Protein AF-A0A9D5JIX3-F1 (afdb_monomer_lite)

Secondary structure (DSSP, 8-state):
------PPPHHHHHHHHHHHHTT--HHHHHHHH---HHHHHHHHHHHTTTS--S-SS---------TTSSTTTT---

Sequence (77 aa):
MSKLGKGVDNYYIRSSLRLYLEGMSFRGIERVVVVSHVSVMNWVKKYGKDLKPLHTGEENPIKAVEVDELHSYFKTK

Foldseek 3Di:
DDPPPPDPPVVLLVQLVVCVVVVDQLVRSCVVSVDHSVVSVVSCVVVVVVVDDPPPDDPDPPPPPPPPVVVVVVPDD

Structure (mmCIF, N/CA/C/O backbone):
data_AF-A0A9D5JIX3-F1
#
_entry.id   AF-A0A9D5JIX3-F1
#
loop_
_atom_site.group_PDB
_atom_site.id
_atom_site.type_symbol
_atom_site.label_atom_id
_atom_site.label_alt_id
_atom_site.label_comp_id
_atom_site.label_asym_id
_atom_site.label_entity_id
_atom_site.label_seq_id
_atom_site.pdbx_PDB_ins_code
_atom_site.Cartn_x
_atom_site.Cartn_y
_atom_site.Cartn_z
_atom_site.occupancy
_atom_site.B_iso_or_equiv
_atom_site.auth_seq_id
_atom_site.auth_comp_id
_atom_site.auth_asym_id
_atom_site.auth_atom_id
_atom_site.pdbx_PDB_model_num
ATOM 1 N N . MET A 1 1 ? 16.662 7.481 -27.805 1.00 33.25 1 MET A N 1
ATOM 2 C CA . MET A 1 1 ? 16.763 6.248 -26.993 1.00 33.25 1 MET A CA 1
ATOM 3 C C . MET A 1 1 ? 16.238 6.551 -25.594 1.00 33.25 1 MET A C 1
ATOM 5 O O . MET A 1 1 ? 16.996 6.950 -24.717 1.00 33.25 1 MET A O 1
ATOM 9 N N . SER A 1 2 ? 14.920 6.503 -25.411 1.00 35.81 2 SER A N 1
ATOM 10 C CA . SER A 1 2 ? 14.252 6.808 -24.141 1.00 35.81 2 SER A CA 1
ATOM 11 C C . SER A 1 2 ? 14.619 5.744 -23.109 1.00 35.81 2 SER A C 1
ATOM 13 O O . SER A 1 2 ? 14.486 4.552 -23.377 1.00 35.81 2 SER A O 1
ATOM 15 N N . LYS A 1 3 ? 15.098 6.171 -21.935 1.00 38.06 3 LYS A N 1
ATOM 16 C CA . LYS A 1 3 ? 15.333 5.300 -20.779 1.00 38.06 3 LYS A CA 1
ATOM 17 C C . LYS A 1 3 ? 14.008 4.625 -20.422 1.00 38.06 3 LYS A C 1
ATOM 19 O O . LYS A 1 3 ? 13.188 5.219 -19.728 1.00 38.06 3 LYS A O 1
ATOM 24 N N . LEU A 1 4 ? 13.798 3.400 -20.902 1.00 46.69 4 LEU A N 1
ATOM 25 C CA . LEU A 1 4 ? 12.748 2.514 -20.420 1.00 46.69 4 LEU A CA 1
ATOM 26 C C . LEU A 1 4 ? 13.180 2.099 -19.013 1.00 46.69 4 LEU A C 1
ATOM 28 O O . LEU A 1 4 ? 13.804 1.059 -18.805 1.00 46.69 4 LEU A O 1
ATOM 32 N N . GLY A 1 5 ? 12.969 3.005 -18.055 1.00 45.19 5 GLY A N 1
ATOM 33 C CA . GLY A 1 5 ? 13.079 2.676 -16.649 1.00 45.19 5 GLY A CA 1
ATOM 34 C C . GLY A 1 5 ? 12.255 1.416 -16.459 1.00 45.19 5 GLY A C 1
ATOM 35 O O . GLY A 1 5 ? 11.090 1.389 -16.849 1.00 45.19 5 GLY A O 1
ATOM 36 N N . LYS A 1 6 ? 12.882 0.359 -15.943 1.00 54.00 6 LYS A N 1
ATOM 37 C CA . LYS A 1 6 ? 12.216 -0.883 -15.548 1.00 54.00 6 LYS A CA 1
ATOM 38 C C . LYS A 1 6 ? 11.307 -0.572 -14.353 1.00 54.00 6 LYS A C 1
ATOM 40 O O . LYS A 1 6 ? 11.584 -0.959 -13.224 1.00 54.00 6 LYS A O 1
ATOM 45 N N . GLY A 1 7 ? 10.290 0.251 -14.579 1.00 59.22 7 GLY A N 1
ATOM 46 C CA . GLY A 1 7 ? 9.200 0.482 -13.663 1.00 59.22 7 GLY A CA 1
ATOM 47 C C . GLY A 1 7 ? 8.327 -0.748 -13.746 1.00 59.22 7 GLY A C 1
ATOM 48 O O . GLY A 1 7 ? 7.976 -1.182 -14.840 1.00 59.22 7 GLY A O 1
ATOM 49 N N . VAL A 1 8 ? 8.039 -1.343 -12.595 1.00 65.62 8 VAL A N 1
ATOM 50 C CA . VAL A 1 8 ? 7.022 -2.385 -12.499 1.00 65.62 8 VAL A CA 1
ATOM 51 C C . VAL A 1 8 ? 5.779 -1.918 -13.256 1.00 65.62 8 VAL A C 1
ATOM 53 O O . VAL A 1 8 ? 5.377 -0.762 -13.095 1.00 65.62 8 VAL A O 1
ATOM 56 N N . ASP A 1 9 ? 5.222 -2.788 -14.103 1.00 81.25 9 ASP A N 1
ATOM 57 C CA . ASP A 1 9 ? 4.055 -2.445 -14.913 1.00 81.25 9 ASP A CA 1
ATOM 58 C C . ASP A 1 9 ? 2.953 -1.880 -14.005 1.00 81.25 9 ASP A C 1
ATOM 60 O O . ASP A 1 9 ? 2.651 -2.430 -12.939 1.00 81.25 9 ASP A O 1
ATOM 64 N N . ASN A 1 10 ? 2.356 -0.767 -14.429 1.00 83.56 10 ASN A N 1
ATOM 65 C CA . ASN A 1 10 ? 1.249 -0.118 -13.734 1.00 83.56 10 ASN A CA 1
ATOM 66 C C . ASN A 1 10 ? 0.086 -1.104 -13.510 1.00 83.56 10 ASN A C 1
ATOM 68 O O . ASN A 1 10 ? -0.641 -0.997 -12.521 1.00 83.56 10 ASN A O 1
ATOM 72 N N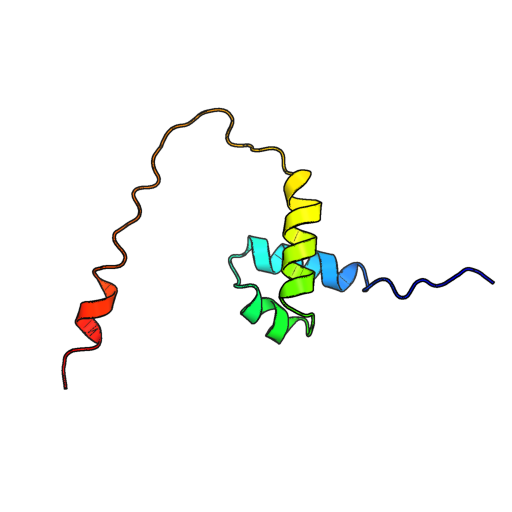 . TYR A 1 11 ? -0.036 -2.118 -14.373 1.00 87.44 11 TYR A N 1
ATOM 73 C CA . TYR A 1 11 ? -0.939 -3.248 -14.187 1.00 87.44 11 TYR A CA 1
ATOM 74 C C . TYR A 1 11 ? -0.761 -3.952 -12.831 1.00 87.44 11 TYR A C 1
ATOM 76 O O . TYR A 1 11 ? -1.742 -4.158 -12.112 1.00 87.44 11 TYR A O 1
ATOM 84 N N . TYR A 1 12 ? 0.476 -4.275 -12.442 1.00 89.69 12 TYR A N 1
ATOM 85 C CA . TYR A 1 12 ? 0.754 -4.964 -11.180 1.00 89.69 12 TYR A CA 1
ATOM 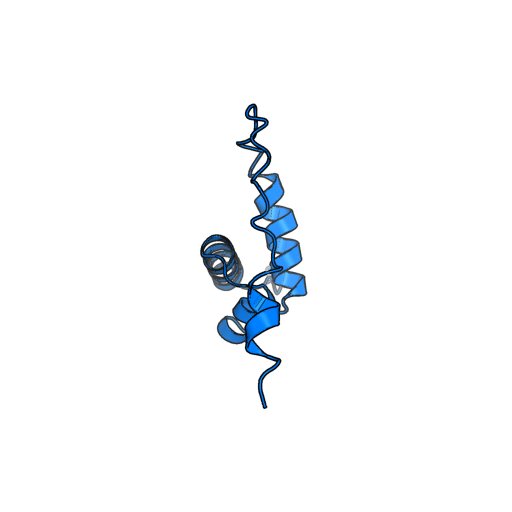86 C C . TYR A 1 12 ? 0.475 -4.064 -9.979 1.00 89.69 12 TYR A C 1
ATOM 88 O O . TYR A 1 12 ? -0.112 -4.515 -9.000 1.00 89.69 12 TYR A O 1
ATOM 96 N N . ILE A 1 13 ? 0.809 -2.775 -10.079 1.00 89.25 13 ILE A N 1
ATOM 97 C CA . ILE A 1 13 ? 0.532 -1.796 -9.020 1.00 89.25 13 ILE A CA 1
ATOM 98 C C . ILE A 1 13 ? -0.979 -1.699 -8.776 1.00 89.25 13 ILE A C 1
ATOM 100 O O . ILE A 1 13 ? -1.432 -1.845 -7.642 1.00 89.25 13 ILE A O 1
ATOM 104 N N . ARG A 1 14 ? -1.774 -1.509 -9.836 1.00 90.56 14 ARG A N 1
ATOM 105 C CA . ARG A 1 14 ? -3.241 -1.412 -9.741 1.00 90.56 14 ARG A CA 1
ATOM 106 C C . ARG A 1 14 ? -3.870 -2.697 -9.214 1.00 90.56 14 ARG A C 1
ATOM 108 O O . ARG A 1 14 ? -4.729 -2.633 -8.339 1.00 90.56 14 ARG A O 1
ATOM 115 N N . SER A 1 15 ? -3.420 -3.846 -9.712 1.00 91.50 15 SER A N 1
ATOM 116 C CA . SER A 1 15 ? -3.933 -5.153 -9.292 1.00 91.50 15 SER A CA 1
ATOM 117 C C . SER A 1 15 ? -3.629 -5.424 -7.817 1.00 91.50 15 SER A C 1
ATOM 119 O O . SER A 1 15 ? -4.526 -5.792 -7.063 1.00 91.50 15 SER A O 1
ATOM 121 N N . SER A 1 16 ? -2.397 -5.165 -7.366 1.00 92.19 16 SER A N 1
ATOM 122 C CA . SER A 1 16 ? -2.020 -5.320 -5.957 1.00 92.19 16 SER A CA 1
ATOM 123 C C . SER A 1 16 ? -2.781 -4.370 -5.032 1.00 92.19 16 SER A C 1
ATOM 125 O O . SER A 1 16 ? -3.202 -4.785 -3.956 1.00 92.19 16 SER A O 1
ATOM 127 N N . LEU A 1 17 ? -2.987 -3.111 -5.434 1.00 91.06 17 LEU A N 1
ATOM 12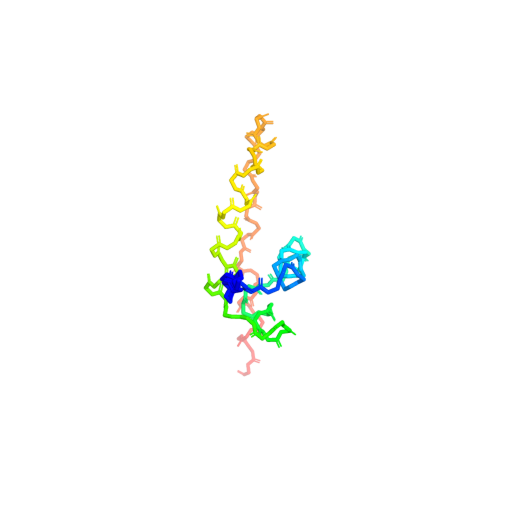8 C CA . LEU A 1 17 ? -3.763 -2.154 -4.639 1.00 91.06 17 LEU A CA 1
ATOM 129 C C . LEU A 1 17 ? -5.239 -2.554 -4.540 1.00 91.06 17 LEU A C 1
ATOM 131 O O . LEU A 1 17 ? -5.821 -2.443 -3.465 1.00 91.06 17 LEU A O 1
ATOM 135 N N . ARG A 1 18 ? -5.835 -3.063 -5.625 1.00 91.56 18 ARG A N 1
ATOM 136 C CA . ARG A 1 18 ? -7.210 -3.573 -5.604 1.00 91.56 18 ARG A CA 1
ATOM 137 C C . ARG A 1 18 ? -7.364 -4.737 -4.626 1.00 91.56 18 ARG A C 1
ATOM 139 O O . ARG A 1 18 ? -8.231 -4.681 -3.765 1.00 91.56 18 ARG A O 1
ATOM 146 N N . LEU A 1 19 ? -6.489 -5.739 -4.714 1.00 91.44 19 LEU A N 1
ATOM 147 C CA . LEU A 1 19 ? -6.519 -6.894 -3.810 1.00 91.44 19 LEU A CA 1
ATOM 148 C C . LEU A 1 19 ? -6.320 -6.481 -2.343 1.00 91.44 19 LEU A C 1
ATOM 150 O O . LEU A 1 19 ? -6.930 -7.057 -1.446 1.00 91.44 19 LEU A O 1
ATOM 154 N N . TYR A 1 20 ? -5.491 -5.463 -2.093 1.00 91.62 20 TYR A N 1
ATOM 155 C CA . TYR A 1 20 ? -5.325 -4.891 -0.758 1.00 91.62 20 TYR A CA 1
ATOM 156 C C . TYR A 1 20 ? -6.624 -4.260 -0.234 1.00 91.62 20 TYR A C 1
ATOM 158 O O . TYR A 1 20 ? -6.994 -4.502 0.913 1.00 91.62 20 TYR A O 1
ATOM 166 N N . LEU A 1 21 ? -7.342 -3.501 -1.069 1.00 88.06 21 LEU A N 1
ATOM 167 C CA . LEU A 1 21 ? -8.642 -2.917 -0.712 1.00 88.06 21 LEU A CA 1
ATOM 168 C C . LEU A 1 21 ? -9.737 -3.977 -0.512 1.00 88.06 21 LEU A C 1
ATOM 170 O O . LEU A 1 21 ? -10.629 -3.776 0.305 1.00 88.06 21 LEU A O 1
ATOM 174 N N . GLU A 1 22 ? -9.650 -5.114 -1.205 1.00 89.31 22 GLU A N 1
ATOM 175 C CA . GLU A 1 22 ? -10.528 -6.281 -1.015 1.00 89.31 22 GLU A CA 1
ATOM 176 C C . GLU A 1 22 ? -10.215 -7.065 0.284 1.00 89.31 22 GLU A C 1
ATOM 178 O O . GLU A 1 22 ? -10.895 -8.040 0.597 1.00 89.31 22 GLU A O 1
ATOM 183 N N . GLY A 1 23 ? -9.211 -6.644 1.066 1.00 85.81 23 GLY A N 1
ATOM 184 C CA . GLY A 1 23 ? -8.858 -7.243 2.359 1.00 85.81 23 GLY A CA 1
ATOM 185 C C . GLY A 1 23 ? -7.815 -8.360 2.284 1.00 85.81 23 GLY A C 1
ATOM 186 O O . GLY A 1 23 ? -7.570 -9.054 3.275 1.00 85.81 23 GLY A O 1
ATOM 187 N N . MET A 1 24 ? -7.163 -8.555 1.135 1.00 90.31 24 MET A N 1
ATOM 188 C CA . MET A 1 24 ? -6.119 -9.566 0.998 1.00 90.31 24 MET A CA 1
ATOM 189 C C . MET A 1 24 ? -4.832 -9.137 1.719 1.00 90.31 24 MET A C 1
ATOM 191 O O . MET A 1 24 ? -4.330 -8.026 1.549 1.00 90.31 24 MET A O 1
ATOM 195 N N . SER A 1 25 ? -4.238 -10.053 2.492 1.00 90.62 25 SER A N 1
ATOM 196 C CA . SER A 1 25 ? -2.940 -9.802 3.132 1.00 90.62 25 SER A CA 1
ATOM 197 C C . SER A 1 25 ? -1.830 -9.575 2.096 1.00 90.62 25 SER A C 1
ATOM 199 O O . SER A 1 25 ? -1.833 -10.189 1.028 1.00 90.62 25 SER A O 1
ATOM 201 N N . PHE A 1 26 ? -0.808 -8.777 2.428 1.00 90.88 26 PHE A N 1
ATOM 202 C CA . PHE A 1 26 ? 0.314 -8.508 1.512 1.00 90.88 26 PHE A CA 1
ATOM 203 C C . PHE A 1 26 ? 1.016 -9.781 1.011 1.00 90.88 26 PHE A C 1
ATOM 205 O O . PHE A 1 26 ? 1.424 -9.848 -0.145 1.00 90.88 26 PHE A O 1
ATOM 212 N N . ARG A 1 27 ? 1.112 -10.814 1.859 1.00 87.94 27 ARG A N 1
ATOM 213 C CA . ARG A 1 27 ? 1.659 -12.130 1.484 1.00 87.94 27 ARG A CA 1
ATOM 214 C C . ARG A 1 27 ? 0.713 -12.927 0.583 1.00 87.94 27 ARG A C 1
ATOM 216 O O . ARG A 1 27 ? 1.169 -13.764 -0.186 1.00 87.94 27 ARG A O 1
ATOM 223 N N . GLY A 1 28 ? -0.600 -12.731 0.698 1.00 90.50 28 GLY A N 1
ATOM 224 C CA . GLY A 1 28 ? -1.574 -13.288 -0.245 1.00 90.50 28 GLY A CA 1
ATOM 225 C C . GLY A 1 28 ? -1.395 -12.672 -1.630 1.00 90.50 28 GLY A C 1
ATOM 226 O O . GLY A 1 28 ? -1.234 -13.392 -2.609 1.00 90.50 28 GLY A O 1
ATOM 227 N N . ILE A 1 29 ? -1.289 -11.344 -1.679 1.00 92.19 29 ILE A N 1
ATOM 228 C CA . ILE A 1 29 ? -1.079 -10.584 -2.917 1.00 92.19 29 ILE A CA 1
ATOM 229 C C . ILE A 1 29 ? 0.238 -10.981 -3.591 1.00 92.19 29 ILE A C 1
ATOM 231 O O . ILE A 1 29 ? 0.267 -11.184 -4.800 1.00 92.19 29 ILE A O 1
ATOM 235 N N . GLU A 1 30 ? 1.313 -11.152 -2.819 1.00 90.56 30 GLU A N 1
ATOM 236 C CA . GLU A 1 30 ? 2.608 -11.621 -3.329 1.00 90.56 30 GLU A CA 1
ATOM 237 C C . GLU A 1 30 ? 2.509 -12.982 -4.027 1.00 90.56 30 GLU A C 1
ATOM 239 O O . GLU A 1 30 ? 3.118 -13.172 -5.075 1.00 90.56 30 GLU A O 1
ATOM 244 N N . ARG A 1 31 ? 1.692 -13.908 -3.510 1.00 91.19 31 ARG A N 1
ATOM 245 C CA . ARG A 1 31 ? 1.477 -15.222 -4.142 1.00 91.19 31 ARG A CA 1
ATOM 246 C C . ARG A 1 31 ? 0.656 -15.142 -5.428 1.00 91.19 31 ARG A C 1
ATOM 248 O O . ARG A 1 31 ? 0.877 -15.947 -6.323 1.00 91.19 31 ARG A O 1
ATOM 255 N N . VAL A 1 32 ? -0.279 -14.196 -5.514 1.00 89.31 32 VAL A N 1
ATOM 256 C CA . VAL A 1 32 ? -1.161 -14.026 -6.682 1.00 89.31 32 VAL A CA 1
ATOM 257 C C . VAL A 1 32 ? -0.463 -13.260 -7.807 1.00 89.31 32 VAL A C 1
ATOM 259 O O . VAL A 1 32 ? -0.570 -13.626 -8.972 1.00 89.31 32 VAL A O 1
ATOM 262 N N . VAL A 1 33 ? 0.243 -12.183 -7.460 1.00 85.00 33 VAL A N 1
ATOM 263 C CA . VAL A 1 33 ? 0.778 -11.197 -8.412 1.00 85.00 33 VAL A CA 1
ATOM 264 C C . VAL A 1 33 ? 2.289 -11.386 -8.644 1.00 85.00 33 VAL A C 1
ATOM 266 O O . VAL A 1 33 ? 2.850 -10.789 -9.556 1.00 85.00 33 VAL A O 1
ATOM 269 N N . VAL A 1 34 ? 2.955 -12.235 -7.846 1.00 85.62 34 VAL A N 1
ATOM 270 C CA . VAL A 1 34 ? 4.409 -12.516 -7.897 1.00 85.62 34 VAL A CA 1
ATOM 271 C C . VAL A 1 34 ? 5.252 -11.243 -7.725 1.00 85.62 34 VAL A C 1
ATOM 273 O O . VAL A 1 34 ? 6.332 -11.069 -8.284 1.00 85.62 34 VAL A O 1
ATOM 276 N N . VAL A 1 35 ? 4.738 -10.319 -6.916 1.00 85.88 35 VAL A N 1
ATOM 277 C CA . VAL A 1 35 ? 5.407 -9.078 -6.522 1.00 85.88 35 VAL A CA 1
ATOM 278 C C . VAL A 1 35 ? 5.702 -9.147 -5.036 1.00 85.88 35 VAL A C 1
ATOM 280 O O . VAL A 1 35 ? 4.829 -9.519 -4.258 1.00 85.88 35 VAL A O 1
ATOM 283 N N . SER A 1 36 ? 6.900 -8.726 -4.623 1.00 89.75 36 SER A N 1
ATOM 284 C CA . SER A 1 36 ? 7.263 -8.753 -3.207 1.00 89.75 36 SER A CA 1
ATOM 285 C C . SER A 1 36 ? 6.252 -7.994 -2.346 1.00 89.75 36 SER A C 1
ATOM 287 O O . SER A 1 36 ? 5.904 -6.846 -2.642 1.00 89.75 36 SER A O 1
ATOM 289 N N . HIS A 1 37 ? 5.835 -8.596 -1.231 1.00 86.00 37 HIS A N 1
ATOM 290 C CA . HIS A 1 37 ? 4.930 -7.959 -0.269 1.00 86.00 37 HIS A CA 1
ATOM 291 C C . HIS A 1 37 ? 5.464 -6.602 0.233 1.00 86.00 37 HIS A C 1
ATOM 293 O O . HIS A 1 37 ? 4.680 -5.713 0.567 1.00 86.00 37 HIS A O 1
ATOM 299 N N . VAL A 1 38 ? 6.789 -6.404 0.235 1.00 89.56 38 VAL A N 1
ATOM 300 C CA . VAL A 1 38 ? 7.440 -5.128 0.575 1.00 89.56 38 VAL A CA 1
ATOM 301 C C . VAL A 1 38 ? 7.142 -4.051 -0.475 1.00 89.56 38 VAL A C 1
ATOM 303 O O . VAL A 1 38 ? 6.846 -2.908 -0.125 1.00 89.56 38 VAL A O 1
ATOM 306 N N . SER A 1 39 ? 7.165 -4.402 -1.764 1.00 91.00 39 SER A N 1
ATOM 307 C CA . SER A 1 39 ? 6.802 -3.491 -2.858 1.00 91.00 39 SER A CA 1
ATOM 308 C C . SER A 1 39 ? 5.333 -3.084 -2.773 1.00 91.00 39 SER A C 1
ATOM 310 O O . SER A 1 39 ? 5.029 -1.895 -2.864 1.00 91.00 39 SER A O 1
ATOM 312 N N . VAL A 1 40 ? 4.440 -4.043 -2.501 1.00 90.38 40 VAL A N 1
ATOM 313 C CA . VAL A 1 40 ? 3.008 -3.776 -2.293 1.00 90.38 40 VAL A CA 1
ATOM 314 C C . VAL A 1 40 ? 2.797 -2.842 -1.099 1.00 90.38 40 V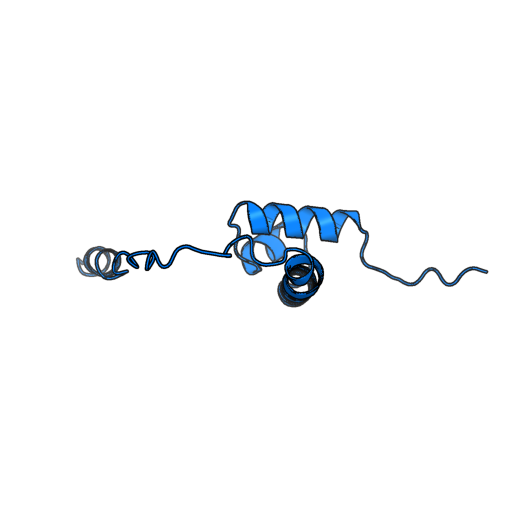AL A C 1
ATOM 316 O O . VAL A 1 40 ? 2.080 -1.851 -1.219 1.00 90.38 40 VAL A O 1
ATOM 319 N N . MET A 1 41 ? 3.477 -3.086 0.025 1.00 89.75 41 MET A N 1
ATOM 320 C CA . MET A 1 41 ? 3.414 -2.216 1.203 1.00 89.75 41 MET A CA 1
ATOM 321 C C . MET A 1 41 ? 3.887 -0.790 0.891 1.00 89.75 41 MET A C 1
ATOM 323 O O . MET A 1 41 ? 3.260 0.179 1.320 1.00 89.75 41 MET A O 1
ATOM 327 N N . ASN A 1 42 ? 4.975 -0.643 0.133 1.00 90.25 42 ASN A N 1
ATOM 328 C CA . ASN A 1 42 ? 5.477 0.668 -0.273 1.00 90.25 42 ASN A CA 1
ATOM 329 C C . ASN A 1 42 ? 4.492 1.399 -1.194 1.00 90.25 42 ASN A C 1
ATOM 331 O O . ASN A 1 42 ? 4.327 2.610 -1.057 1.00 90.25 42 ASN A O 1
ATOM 335 N N . TRP A 1 43 ? 3.798 0.691 -2.088 1.00 90.19 43 TRP A N 1
ATOM 336 C CA . TRP A 1 43 ? 2.740 1.285 -2.907 1.00 90.19 43 TRP A CA 1
ATOM 337 C C . TRP A 1 43 ? 1.533 1.689 -2.076 1.00 90.19 43 TRP A C 1
ATOM 339 O O . TRP A 1 43 ? 1.076 2.817 -2.215 1.00 90.19 43 TRP A O 1
ATOM 349 N N . VAL A 1 44 ? 1.067 0.844 -1.158 1.00 87.81 44 VAL A N 1
ATOM 350 C CA . VAL A 1 44 ? -0.018 1.209 -0.236 1.00 87.81 44 VAL A CA 1
ATOM 351 C C . VAL A 1 44 ? 0.356 2.443 0.584 1.00 87.81 44 VAL A C 1
ATOM 353 O O . VAL A 1 44 ? -0.441 3.364 0.691 1.00 87.81 44 VAL A O 1
ATOM 356 N N . LYS A 1 45 ? 1.590 2.539 1.088 1.00 86.75 45 LYS A N 1
ATOM 357 C CA . LYS A 1 45 ? 2.071 3.740 1.796 1.00 86.75 45 LYS A CA 1
ATOM 358 C C . LYS A 1 45 ? 2.197 4.971 0.896 1.00 86.75 45 LYS A C 1
ATOM 360 O O . LYS A 1 45 ? 2.103 6.088 1.394 1.00 86.75 45 LYS A O 1
ATOM 365 N N . LYS A 1 46 ? 2.476 4.786 -0.395 1.00 87.50 46 LYS A N 1
ATOM 366 C CA . LYS A 1 46 ? 2.629 5.873 -1.368 1.00 87.50 46 LYS A CA 1
ATOM 367 C C . LYS A 1 46 ? 1.268 6.408 -1.813 1.00 87.50 46 LYS A C 1
ATOM 369 O O . LYS A 1 46 ? 1.012 7.588 -1.644 1.00 87.50 46 LYS A O 1
ATOM 374 N N . TYR A 1 47 ? 0.407 5.534 -2.325 1.00 83.94 47 TYR A N 1
ATOM 375 C CA . TYR A 1 47 ? -0.914 5.879 -2.861 1.00 83.94 47 TYR A CA 1
ATOM 376 C C . TYR A 1 47 ? -1.977 6.031 -1.767 1.00 83.94 47 TYR A C 1
ATOM 378 O O . TYR A 1 47 ? -2.947 6.759 -1.936 1.00 83.94 47 TYR A O 1
ATOM 386 N N . GLY A 1 48 ? -1.786 5.391 -0.613 1.00 73.56 48 GLY A N 1
ATOM 387 C CA . GLY A 1 48 ? -2.662 5.543 0.547 1.00 73.56 48 GLY A CA 1
ATOM 388 C C . GLY A 1 48 ? -2.492 6.869 1.288 1.00 73.56 48 GLY A C 1
ATOM 389 O O . GLY A 1 48 ? -3.360 7.220 2.069 1.00 73.56 48 GLY A O 1
ATOM 390 N N . LYS A 1 49 ? -1.418 7.634 1.043 1.00 67.00 49 LYS A N 1
ATOM 391 C CA . LYS A 1 49 ? -1.282 9.007 1.570 1.00 67.00 49 LYS A CA 1
ATOM 392 C C . LYS A 1 49 ? -2.123 10.022 0.796 1.00 67.00 49 LYS A C 1
ATOM 394 O O . LYS A 1 49 ? -2.537 11.020 1.378 1.00 67.00 49 LYS A O 1
ATOM 399 N N . ASP A 1 50 ? -2.383 9.756 -0.483 1.00 60.56 50 ASP A N 1
ATOM 400 C CA . ASP A 1 50 ? -3.281 10.573 -1.307 1.00 60.56 50 ASP A CA 1
ATOM 401 C C . ASP A 1 50 ? -4.751 10.359 -0.904 1.00 60.56 50 ASP A C 1
ATOM 403 O O . ASP A 1 50 ? -5.586 11.248 -1.068 1.00 60.56 50 ASP A O 1
ATOM 407 N N . LEU A 1 51 ? -5.052 9.214 -0.276 1.00 57.75 51 LEU A N 1
ATOM 408 C CA . LEU A 1 51 ? -6.267 8.989 0.502 1.00 57.75 51 LEU A CA 1
ATOM 409 C C . LEU A 1 51 ? -6.131 9.719 1.849 1.00 57.75 51 LEU A C 1
ATOM 411 O O . LEU A 1 51 ? -5.938 9.102 2.897 1.00 57.75 51 LEU A O 1
ATOM 415 N N . LYS A 1 52 ? -6.200 11.057 1.829 1.00 51.84 52 LYS A N 1
ATOM 416 C CA . LYS A 1 52 ? -6.436 11.856 3.045 1.00 51.84 52 LYS A CA 1
ATOM 417 C C . LYS A 1 52 ? -7.540 11.185 3.879 1.00 51.84 52 LYS A C 1
ATOM 419 O O . LYS A 1 52 ? -8.496 10.671 3.294 1.00 51.84 52 LYS A O 1
ATOM 424 N N . PRO A 1 53 ? -7.431 11.183 5.217 1.00 49.84 53 PRO A N 1
ATOM 425 C CA . PRO A 1 53 ? -8.350 10.446 6.064 1.00 49.84 53 PRO A CA 1
ATOM 426 C C . PRO A 1 53 ? -9.770 10.961 5.827 1.00 49.84 53 PRO A C 1
ATOM 428 O O . PRO A 1 53 ? -10.105 12.080 6.206 1.00 49.84 53 PRO A O 1
ATOM 431 N N . LEU A 1 54 ? -10.623 10.117 5.245 1.00 49.41 54 LEU A N 1
ATOM 432 C CA . LEU A 1 54 ? -12.072 10.286 5.364 1.00 49.41 54 LEU A CA 1
ATOM 433 C C . LEU A 1 54 ? -12.514 10.169 6.835 1.00 49.41 54 LEU A C 1
ATOM 435 O O . LEU A 1 54 ? -13.629 10.539 7.167 1.00 49.41 54 LEU A O 1
ATOM 439 N N . HIS A 1 55 ? -11.621 9.751 7.740 1.00 49.22 55 HIS A N 1
ATOM 440 C CA . HIS A 1 55 ? -11.745 9.974 9.178 1.00 49.22 55 HIS A CA 1
ATOM 441 C C . HIS A 1 55 ? -11.428 11.435 9.536 1.00 49.22 55 HIS A C 1
ATOM 443 O O . HIS A 1 55 ? -10.436 11.733 10.199 1.00 49.22 55 HIS A O 1
ATOM 449 N N . THR A 1 56 ? -12.272 12.362 9.090 1.00 45.38 56 THR A N 1
ATOM 450 C CA . THR A 1 56 ? -12.490 13.605 9.835 1.00 45.38 56 THR A CA 1
ATOM 451 C C . THR A 1 56 ? -13.806 13.426 10.574 1.00 45.38 56 THR A C 1
ATOM 453 O O . THR A 1 56 ? -14.863 13.616 9.990 1.00 45.38 56 THR A O 1
ATOM 456 N N . GLY A 1 57 ? -13.715 13.017 11.839 1.00 49.22 57 GLY A N 1
ATOM 457 C CA . GLY A 1 57 ? -14.862 12.892 12.734 1.00 49.22 57 GLY A CA 1
ATOM 458 C C . GLY A 1 57 ? -15.559 11.540 12.650 1.00 49.22 57 GLY A C 1
ATOM 459 O O . GLY A 1 57 ? -16.472 11.362 11.864 1.00 49.22 57 GLY A O 1
ATOM 460 N N . GLU A 1 58 ? -15.123 10.597 13.477 1.00 46.00 58 GLU A N 1
ATOM 461 C CA . GLU A 1 58 ? -16.008 9.930 14.434 1.00 46.00 58 GLU A CA 1
ATOM 462 C C . GLU A 1 58 ? -15.158 9.002 15.291 1.00 46.00 58 GLU A C 1
ATOM 464 O O . GLU A 1 58 ? -14.544 8.035 14.839 1.00 46.00 58 GLU A O 1
ATOM 469 N N . GLU A 1 59 ? -15.100 9.357 16.562 1.00 52.53 59 GLU A N 1
ATOM 470 C CA . GLU A 1 59 ? -14.477 8.619 17.644 1.00 52.53 59 GLU A CA 1
ATOM 471 C C . GLU A 1 59 ? -15.364 7.420 17.978 1.00 52.53 59 GLU A C 1
ATOM 473 O O . GLU A 1 59 ? -15.909 7.306 19.067 1.00 52.53 59 GLU A O 1
ATOM 478 N N . ASN A 1 60 ? -15.575 6.527 17.019 1.00 48.84 60 ASN A N 1
ATOM 479 C CA . ASN A 1 60 ? -16.115 5.222 17.336 1.00 48.84 60 ASN A CA 1
ATOM 480 C C . ASN A 1 60 ? -14.909 4.311 17.527 1.00 48.84 60 ASN A C 1
ATOM 482 O O . ASN A 1 60 ? -14.292 3.925 16.528 1.00 48.84 60 ASN A O 1
ATOM 486 N N . PRO A 1 61 ? -14.510 3.985 18.775 1.00 45.66 61 PRO A N 1
ATOM 487 C CA . PRO A 1 61 ? -13.569 2.903 18.969 1.00 45.66 61 PRO A CA 1
ATOM 488 C C . PRO A 1 61 ? -14.222 1.702 18.302 1.00 45.66 61 PRO A C 1
ATOM 490 O O . PRO A 1 61 ? -15.263 1.222 18.753 1.00 45.66 61 PRO A O 1
ATOM 493 N N . ILE A 1 62 ? -13.652 1.259 17.178 1.00 50.31 62 ILE A N 1
ATOM 494 C CA . ILE A 1 62 ? -13.945 -0.059 16.640 1.00 50.31 62 ILE A CA 1
ATOM 495 C C . ILE A 1 62 ? -13.676 -0.958 17.829 1.00 50.31 62 ILE A C 1
ATOM 497 O O . ILE A 1 62 ? -12.530 -1.099 18.257 1.00 50.31 62 ILE A O 1
ATOM 501 N N . LYS A 1 63 ? -14.761 -1.443 18.433 1.00 48.66 63 LYS A N 1
ATOM 502 C CA . LYS A 1 63 ? -14.738 -2.432 19.488 1.00 48.66 63 LYS A CA 1
ATOM 503 C C . LYS A 1 63 ? -13.982 -3.575 18.840 1.00 48.66 63 LYS A C 1
ATOM 505 O O . LYS A 1 63 ? -14.531 -4.256 17.977 1.00 48.66 63 LYS A O 1
ATOM 510 N N . ALA A 1 64 ? -12.684 -3.661 19.120 1.00 53.22 64 ALA A N 1
ATOM 511 C CA . ALA A 1 64 ? -11.882 -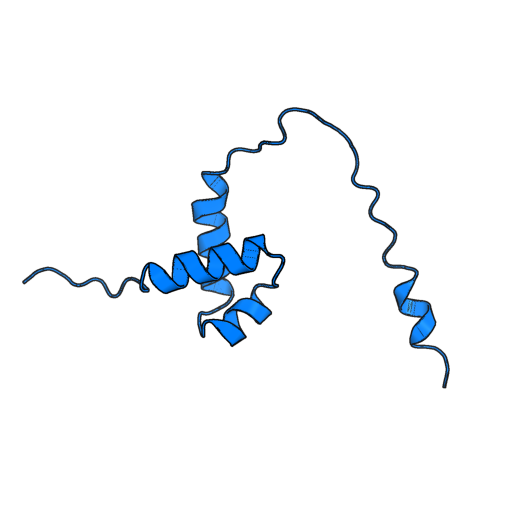4.797 18.749 1.00 53.22 64 ALA A CA 1
ATOM 512 C C . ALA A 1 64 ? -12.615 -5.948 19.418 1.00 53.22 64 ALA A C 1
ATOM 514 O O . ALA A 1 64 ? -12.595 -6.067 20.640 1.00 53.22 64 ALA A O 1
ATOM 515 N N . VAL A 1 65 ? -13.409 -6.672 18.631 1.00 51.56 65 VAL A N 1
ATOM 516 C CA . VAL A 1 65 ? -13.985 -7.934 19.057 1.00 51.56 65 VAL A CA 1
ATOM 517 C C . VAL A 1 65 ? -12.767 -8.729 19.480 1.00 51.56 65 VAL A C 1
ATOM 519 O O . VAL A 1 65 ? -11.874 -8.960 18.660 1.00 51.56 65 VAL A O 1
ATOM 522 N N . GLU A 1 66 ? -12.666 -8.963 20.788 1.00 47.66 66 GLU A N 1
ATOM 523 C CA . GLU A 1 66 ? -11.564 -9.675 21.407 1.00 47.66 66 GLU A CA 1
ATOM 524 C C . GLU A 1 66 ? -11.301 -10.918 20.569 1.00 47.66 66 GLU A C 1
ATOM 526 O O . GLU A 1 66 ? -12.164 -11.779 20.398 1.00 47.66 66 GLU A O 1
ATOM 531 N N . VAL A 1 67 ? -10.093 -11.008 20.018 1.00 54.12 67 VAL A N 1
ATOM 532 C CA . VAL A 1 67 ? -9.591 -12.205 19.334 1.00 54.12 67 VAL A CA 1
ATOM 533 C C . VAL A 1 67 ? -9.278 -13.276 20.392 1.00 54.12 67 VAL A C 1
ATOM 535 O O . VAL A 1 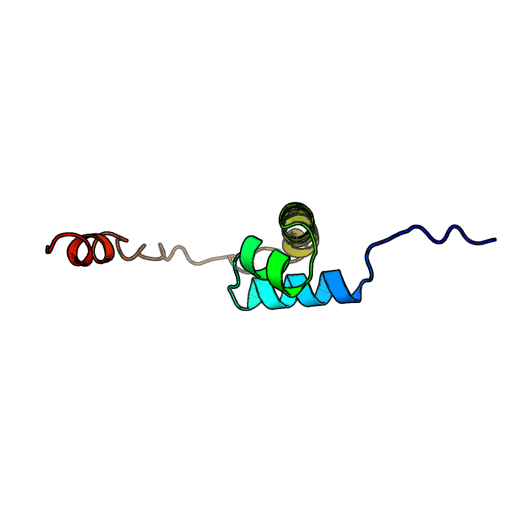67 ? -8.233 -13.917 20.356 1.00 54.12 67 VAL A O 1
ATOM 538 N N . ASP A 1 68 ? -10.160 -13.440 21.377 1.00 49.41 68 ASP A N 1
ATOM 539 C CA . ASP A 1 68 ? -10.031 -14.410 22.461 1.00 49.41 68 ASP A CA 1
ATOM 540 C C . ASP A 1 68 ? -11.034 -15.569 22.321 1.00 49.41 68 ASP A C 1
ATOM 542 O O . ASP A 1 68 ? -10.920 -16.583 22.999 1.00 49.41 68 ASP A O 1
ATOM 546 N N . GLU A 1 69 ? -11.938 -15.521 21.333 1.00 55.75 69 GLU A N 1
ATOM 547 C CA . GLU A 1 69 ? -12.827 -16.655 21.031 1.00 55.75 69 GLU A CA 1
ATOM 548 C C . GLU A 1 69 ? -12.222 -17.693 20.063 1.00 55.75 69 GLU A C 1
ATOM 550 O O . GLU A 1 69 ? -12.716 -18.818 19.978 1.00 55.75 69 GLU A O 1
ATOM 555 N N . LEU A 1 70 ? -11.113 -17.398 19.368 1.00 54.94 70 LEU A N 1
ATOM 556 C CA . LEU A 1 70 ? -10.520 -18.358 18.417 1.00 54.94 70 LEU A CA 1
ATOM 557 C C . LEU A 1 70 ? -9.570 -19.384 19.069 1.00 54.94 70 LEU A C 1
ATOM 559 O O . LEU A 1 70 ? -9.268 -20.415 18.467 1.00 54.94 70 LEU A O 1
ATOM 563 N N . HIS A 1 71 ? -9.102 -19.136 20.297 1.00 51.09 71 HIS A N 1
ATOM 564 C CA . HIS A 1 71 ? -8.144 -20.017 20.980 1.00 51.09 71 HIS A CA 1
ATOM 565 C C . HIS A 1 71 ? -8.796 -21.196 21.721 1.00 51.09 71 HIS A C 1
ATOM 567 O O . HIS A 1 71 ? -8.090 -22.127 22.114 1.00 51.09 71 HIS A O 1
ATOM 573 N N . SER A 1 72 ? -10.128 -21.222 21.854 1.00 54.56 72 SER A N 1
ATOM 574 C CA . SER A 1 72 ? -10.833 -22.334 22.512 1.00 54.56 72 SER A CA 1
ATOM 575 C C . SER A 1 72 ? -10.981 -23.581 21.617 1.00 54.56 72 SER A C 1
ATOM 577 O O . SER A 1 72 ? -11.140 -24.690 22.119 1.00 54.56 72 SER A O 1
ATOM 579 N N . TYR A 1 73 ? -10.830 -23.455 20.291 1.00 55.69 73 TYR A N 1
ATOM 580 C CA . TYR A 1 73 ? -11.008 -24.587 19.363 1.00 55.69 73 TYR A CA 1
ATOM 581 C C . TYR A 1 73 ? -9.762 -25.460 19.144 1.00 55.69 73 TYR A C 1
ATOM 583 O O . TYR A 1 73 ? -9.880 -26.571 18.635 1.00 55.69 73 TYR A O 1
ATOM 591 N N . PHE A 1 74 ? -8.568 -25.006 19.543 1.00 59.62 74 PHE A N 1
ATOM 592 C CA . PHE A 1 74 ? -7.330 -25.791 19.397 1.00 59.62 74 PHE A CA 1
ATOM 593 C C . PHE A 1 74 ? -6.938 -26.589 20.652 1.00 59.62 74 PHE A C 1
ATOM 595 O O . PHE A 1 74 ? -5.962 -27.337 20.616 1.00 59.62 74 PHE A O 1
ATOM 602 N N . LYS A 1 75 ? -7.700 -26.489 21.750 1.00 53.06 75 LYS A N 1
ATOM 603 C CA . LYS A 1 75 ? -7.551 -27.357 22.930 1.00 53.06 75 LYS A CA 1
ATOM 604 C C . LYS A 1 75 ? -8.730 -28.315 23.053 1.00 53.06 75 LYS A C 1
ATOM 606 O O . LYS A 1 75 ? -9.527 -28.237 23.978 1.00 53.06 75 LYS A O 1
ATOM 611 N N . THR A 1 76 ? -8.816 -29.260 22.132 1.00 46.19 76 THR A N 1
ATOM 612 C CA . THR A 1 76 ? -9.433 -30.559 22.424 1.00 46.19 76 THR A CA 1
ATOM 613 C C . THR A 1 76 ? -8.816 -31.601 21.503 1.00 46.19 76 THR A C 1
ATOM 615 O O . THR A 1 76 ? -9.238 -31.805 20.368 1.00 46.19 76 THR A O 1
ATOM 618 N N . LYS A 1 77 ? -7.764 -32.241 22.008 1.00 42.75 77 LYS A N 1
ATOM 619 C CA . LYS A 1 77 ? -7.439 -33.627 21.700 1.00 42.75 77 LYS A CA 1
ATOM 620 C C . LYS A 1 77 ? -7.155 -34.327 23.019 1.00 42.75 77 LYS A C 1
ATOM 622 O O . LYS A 1 77 ? -6.546 -33.660 23.886 1.00 42.75 77 LYS A O 1
#

Radius of gyration: 18.4 Å; chains: 1; bounding box: 33×47×50 Å

pLDDT: mean 70.4, std 19.63, range [33.25, 92.19]